Protein AF-A0AAT9WG60-F1 (afdb_monomer_lite)

Sequence (109 aa):
MRFDMFLNVTSSADAIRFYVEELGLFRVAIDYGMKSFLLCATESPYVCLNVGERPISISEYPRFGIQVDDCGKEFRRLRDIQFSKSAGIVPSREAYLRLATFPLGKISQ

pLDDT: mean 79.64, std 15.31, range [40.38, 97.06]

Foldseek 3Di:
DADEFEDEDQALVLVCCVCCVQLVQWDFPDDPPPSWTWTAGPVHNRYIYIYDYDDDDDDPDDRDDDDDPDQVVSVVSQVPTDRDPPDHDDDPPVRDNFDADPVSDDGDD

Secondary structure (DSSP, 8-state):
--EEEEEEES-HHHHHIIIIIIS-SEEEEEEEETTEEEEEESS-TTEEEEEEE---PPPSS-S-----S-HHHHHHHHHT---SSS-S-PPPTTSS-----TTT-----

Radius of gyration: 14.92 Å; chains: 1; bounding box: 33×34×36 Å

Structure (mmCIF, N/CA/C/O backbone):
data_AF-A0AAT9WG60-F1
#
_entry.id   AF-A0AAT9WG60-F1
#
loop_
_atom_site.group_PDB
_atom_site.id
_atom_site.type_symbol
_atom_site.label_atom_id
_atom_site.label_alt_id
_atom_site.label_comp_id
_atom_site.label_asym_id
_atom_site.label_entity_id
_atom_site.label_seq_id
_atom_site.pdbx_PDB_ins_code
_atom_site.Cartn_x
_atom_site.Cartn_y
_atom_site.Cartn_z
_atom_site.occupancy
_atom_site.B_iso_or_equiv
_atom_site.auth_seq_id
_atom_site.auth_comp_id
_atom_site.auth_asym_id
_atom_site.auth_atom_id
_atom_site.pdbx_PDB_model_num
ATOM 1 N N . MET A 1 1 ? -21.339 -6.207 -5.971 1.00 72.06 1 MET A N 1
ATOM 2 C CA . MET A 1 1 ? -20.755 -5.356 -7.032 1.00 72.06 1 MET A CA 1
ATOM 3 C C . MET A 1 1 ? -19.273 -5.207 -6.728 1.00 72.06 1 MET A C 1
ATOM 5 O O . MET A 1 1 ? -18.960 -4.952 -5.573 1.00 72.06 1 MET A O 1
ATOM 9 N N . ARG A 1 2 ? -18.383 -5.463 -7.695 1.00 85.06 2 ARG A N 1
ATOM 10 C CA . ARG A 1 2 ? -16.923 -5.348 -7.519 1.00 85.06 2 ARG A CA 1
ATOM 11 C C . ARG A 1 2 ? -16.473 -3.945 -7.927 1.00 85.06 2 ARG A C 1
ATOM 13 O O . ARG A 1 2 ? -16.968 -3.427 -8.924 1.00 85.06 2 ARG A O 1
ATOM 20 N N . PHE A 1 3 ? -15.562 -3.360 -7.161 1.00 86.50 3 PHE A N 1
ATOM 21 C CA . PHE A 1 3 ? -14.976 -2.049 -7.403 1.00 86.50 3 PHE A CA 1
ATOM 22 C C . PHE A 1 3 ? -13.514 -2.219 -7.801 1.00 86.50 3 PHE A C 1
ATOM 24 O O . PHE A 1 3 ? -12.688 -2.621 -6.984 1.00 86.50 3 PHE A O 1
ATOM 31 N N . ASP A 1 4 ? -13.211 -1.915 -9.059 1.00 89.81 4 ASP A N 1
ATOM 32 C CA . ASP A 1 4 ? -11.861 -1.960 -9.610 1.00 89.81 4 ASP A CA 1
ATOM 33 C C . ASP A 1 4 ? -11.288 -0.542 -9.699 1.00 89.81 4 ASP A C 1
ATOM 35 O O . ASP A 1 4 ? -11.802 0.313 -10.421 1.00 89.81 4 ASP A O 1
ATOM 39 N N . MET A 1 5 ? -10.208 -0.294 -8.965 1.00 89.69 5 MET A N 1
ATOM 40 C CA . MET A 1 5 ? -9.435 0.945 -9.018 1.00 89.69 5 MET A CA 1
ATOM 41 C C . MET A 1 5 ? -8.170 0.715 -9.834 1.00 89.69 5 MET A C 1
ATOM 43 O O . MET A 1 5 ? -7.557 -0.344 -9.734 1.00 89.69 5 MET A O 1
ATOM 47 N N . PHE A 1 6 ? -7.750 1.704 -10.617 1.00 89.06 6 PHE A N 1
ATOM 48 C CA . PHE A 1 6 ? -6.536 1.611 -11.427 1.00 89.06 6 PHE A CA 1
ATOM 49 C C . PHE A 1 6 ? -5.438 2.474 -10.820 1.00 89.06 6 PHE A C 1
ATOM 51 O O . PHE A 1 6 ? -5.604 3.685 -10.653 1.00 89.06 6 PHE A O 1
ATOM 58 N N . LEU A 1 7 ? -4.308 1.845 -10.513 1.00 88.25 7 LEU A N 1
ATOM 59 C CA . LEU A 1 7 ? -3.126 2.496 -9.981 1.00 88.25 7 LEU A CA 1
ATOM 60 C C . LEU A 1 7 ? -1.963 2.317 -10.951 1.00 88.25 7 LEU A C 1
ATOM 62 O O . LEU A 1 7 ? -1.331 1.264 -11.033 1.00 88.25 7 LEU A O 1
ATOM 66 N N . ASN A 1 8 ? -1.666 3.396 -11.662 1.00 88.31 8 ASN A N 1
ATOM 67 C CA . ASN A 1 8 ? -0.426 3.494 -12.409 1.00 88.31 8 ASN A CA 1
ATOM 68 C C . ASN A 1 8 ? 0.716 3.780 -11.432 1.00 88.31 8 ASN A C 1
ATOM 70 O O . ASN A 1 8 ? 0.570 4.631 -10.552 1.00 88.31 8 ASN A O 1
ATOM 74 N N . VAL A 1 9 ? 1.838 3.088 -11.597 1.00 87.31 9 VAL A N 1
ATOM 75 C CA . VAL A 1 9 ? 3.023 3.223 -10.739 1.00 87.31 9 VAL A CA 1
ATOM 76 C C . VAL A 1 9 ? 4.297 3.266 -11.572 1.00 87.31 9 VAL A C 1
ATOM 78 O O . VAL A 1 9 ? 4.306 2.870 -12.735 1.00 87.31 9 VAL A O 1
ATOM 81 N N . THR A 1 10 ? 5.386 3.746 -10.978 1.00 88.12 10 THR A N 1
ATOM 82 C CA . THR A 1 10 ? 6.728 3.673 -11.577 1.00 88.12 10 THR A CA 1
ATOM 83 C C . THR A 1 10 ? 7.386 2.308 -11.366 1.00 88.12 10 THR A C 1
ATOM 85 O O . THR A 1 10 ? 8.249 1.930 -12.149 1.00 88.12 10 THR A O 1
ATOM 88 N N . SER A 1 11 ? 6.977 1.576 -10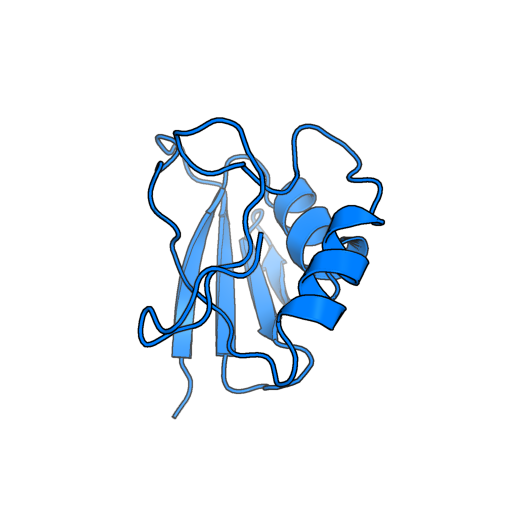.324 1.00 90.06 11 SER A N 1
ATOM 89 C CA . SER A 1 11 ? 7.484 0.252 -9.956 1.00 90.06 11 SER A CA 1
ATOM 90 C C . SER A 1 11 ? 6.352 -0.573 -9.348 1.00 90.06 11 SER A C 1
ATOM 92 O O . SER A 1 11 ? 5.826 -0.231 -8.284 1.00 90.06 11 SER A O 1
ATOM 94 N N . SER A 1 12 ? 5.942 -1.653 -10.018 1.00 92.75 12 SER A N 1
ATOM 95 C CA . SER A 1 12 ? 4.905 -2.550 -9.492 1.00 92.75 12 SER A CA 1
ATOM 96 C C . SER A 1 12 ? 5.401 -3.317 -8.270 1.00 92.75 12 SER A C 1
ATOM 98 O O . SER A 1 12 ? 4.621 -3.586 -7.363 1.00 92.75 12 SER A O 1
ATOM 100 N N . ALA A 1 13 ? 6.698 -3.628 -8.221 1.00 92.50 13 ALA A N 1
ATOM 101 C CA . ALA A 1 13 ? 7.320 -4.299 -7.085 1.00 92.50 13 ALA A CA 1
ATOM 102 C C . ALA A 1 13 ? 7.270 -3.433 -5.817 1.00 92.50 13 ALA A C 1
ATOM 104 O O . ALA A 1 13 ? 6.885 -3.926 -4.758 1.00 92.50 13 ALA A O 1
ATOM 105 N N . ASP A 1 14 ? 7.580 -2.138 -5.930 1.00 91.12 14 ASP A N 1
ATOM 106 C CA . ASP A 1 14 ? 7.491 -1.220 -4.788 1.00 91.12 14 ASP A CA 1
ATOM 107 C C . ASP A 1 14 ? 6.032 -1.007 -4.361 1.00 91.12 14 ASP A C 1
ATOM 109 O O . ASP A 1 14 ? 5.740 -0.930 -3.171 1.00 91.12 14 ASP A O 1
ATOM 113 N N . ALA A 1 15 ? 5.094 -0.984 -5.314 1.00 90.81 15 ALA A N 1
ATOM 114 C CA . ALA A 1 15 ? 3.669 -0.904 -5.008 1.00 90.81 15 ALA A CA 1
ATOM 115 C C . ALA A 1 15 ? 3.158 -2.146 -4.260 1.00 90.81 15 ALA A C 1
ATOM 117 O O . ALA A 1 15 ? 2.405 -2.007 -3.299 1.00 90.81 15 ALA A O 1
ATOM 118 N N . ILE A 1 16 ? 3.570 -3.350 -4.670 1.00 94.31 16 ILE A N 1
ATOM 119 C CA . ILE A 1 16 ? 3.226 -4.592 -3.963 1.00 94.31 16 ILE A CA 1
ATOM 120 C C . IL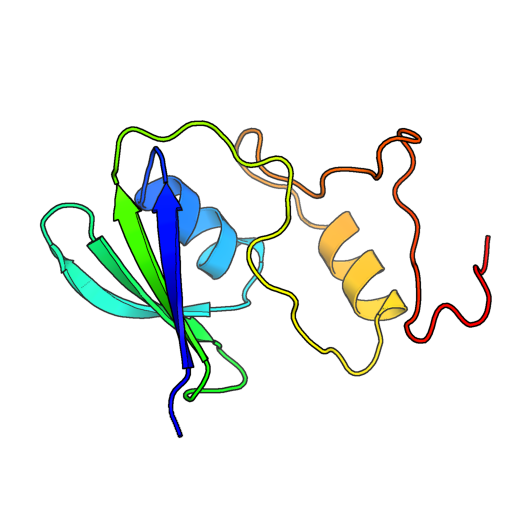E A 1 16 ? 3.789 -4.544 -2.551 1.00 94.31 16 ILE A C 1
ATOM 122 O O . ILE A 1 16 ? 3.034 -4.717 -1.599 1.00 94.31 16 ILE A O 1
ATOM 126 N N . ARG A 1 17 ? 5.078 -4.231 -2.403 1.00 93.00 17 ARG A N 1
ATOM 127 C CA . ARG A 1 17 ? 5.696 -4.100 -1.085 1.00 93.00 17 ARG A CA 1
ATOM 128 C C . ARG A 1 17 ? 4.923 -3.127 -0.198 1.00 93.00 17 ARG A C 1
ATOM 130 O O . ARG A 1 17 ? 4.555 -3.483 0.913 1.00 93.00 17 ARG A O 1
ATOM 137 N N . PHE A 1 18 ? 4.600 -1.943 -0.709 1.00 91.31 18 PHE A N 1
ATOM 138 C CA . PHE A 1 18 ? 3.882 -0.932 0.058 1.00 91.31 18 PHE A CA 1
ATOM 139 C C . PHE A 1 18 ? 2.461 -1.377 0.443 1.00 91.31 18 PHE A C 1
ATOM 141 O O . PHE A 1 18 ? 2.114 -1.391 1.620 1.00 91.31 18 PHE A O 1
ATOM 148 N N . TYR A 1 19 ? 1.620 -1.770 -0.519 1.00 91.75 19 TYR A N 1
ATOM 149 C CA . TYR A 1 19 ? 0.199 -2.051 -0.258 1.00 91.75 19 TYR A CA 1
ATOM 150 C C . TYR A 1 19 ? -0.075 -3.431 0.358 1.00 91.75 19 TYR A C 1
ATOM 152 O O . TYR A 1 19 ? -1.087 -3.588 1.049 1.00 91.75 19 TYR A O 1
ATOM 160 N N . VAL A 1 20 ? 0.790 -4.418 0.102 1.00 93.94 20 VAL A N 1
ATOM 161 C CA . VAL A 1 20 ? 0.627 -5.810 0.554 1.00 93.94 20 VAL A CA 1
ATOM 162 C C . VAL A 1 20 ? 1.487 -6.099 1.777 1.00 93.94 20 VAL A C 1
ATOM 164 O O . VAL A 1 20 ? 0.958 -6.544 2.789 1.00 93.94 20 VAL A O 1
ATOM 167 N N . GLU A 1 21 ? 2.794 -5.848 1.708 1.00 93.31 21 GLU A N 1
ATOM 168 C CA . GLU A 1 21 ? 3.729 -6.279 2.757 1.00 93.31 21 GLU A CA 1
ATOM 169 C C . GLU A 1 21 ? 3.779 -5.285 3.924 1.00 93.31 21 GLU A C 1
ATOM 171 O O . GLU A 1 21 ? 3.670 -5.680 5.081 1.00 93.31 21 GLU A O 1
ATOM 176 N N . GLU A 1 22 ? 3.913 -3.992 3.628 1.00 91.88 22 GLU A N 1
ATOM 177 C CA . GLU A 1 22 ? 4.080 -2.947 4.641 1.00 91.88 22 GLU A CA 1
ATOM 178 C C . GLU A 1 22 ? 2.727 -2.540 5.237 1.00 91.88 22 GLU A C 1
ATOM 180 O O . GLU A 1 22 ? 2.526 -2.604 6.450 1.00 91.88 22 GLU A O 1
ATOM 185 N N . LEU A 1 23 ? 1.761 -2.155 4.397 1.00 90.19 23 LEU A N 1
ATOM 186 C CA . LEU A 1 23 ? 0.451 -1.709 4.872 1.00 90.19 23 LEU A CA 1
ATOM 187 C C . LEU A 1 23 ? -0.478 -2.859 5.279 1.00 90.19 23 LEU A C 1
ATOM 189 O O . LEU A 1 23 ? -1.348 -2.637 6.128 1.00 90.19 23 LEU A O 1
ATOM 193 N N . GLY A 1 24 ? -0.328 -4.050 4.689 1.00 90.94 24 GLY A N 1
ATOM 194 C CA . GLY A 1 24 ? -1.202 -5.205 4.937 1.00 90.94 24 GLY A CA 1
ATOM 195 C C . GLY A 1 24 ? -2.643 -5.043 4.433 1.00 90.94 24 GLY A C 1
ATOM 196 O O . GLY A 1 24 ? -3.525 -5.806 4.824 1.00 90.94 24 GLY A O 1
ATOM 197 N N . LEU A 1 25 ? -2.914 -4.038 3.593 1.00 90.12 25 LEU A N 1
ATOM 198 C CA . LEU A 1 25 ? -4.275 -3.685 3.167 1.00 90.12 25 LEU A CA 1
ATOM 199 C C . LEU A 1 25 ? -4.804 -4.584 2.053 1.00 90.12 25 LEU A C 1
ATOM 201 O O . LEU A 1 25 ? -6.013 -4.791 1.943 1.00 90.12 25 LEU A O 1
ATOM 205 N N . PHE A 1 26 ? -3.904 -5.089 1.215 1.00 94.12 26 PHE A N 1
ATOM 206 C CA . PHE A 1 26 ? -4.244 -5.917 0.072 1.00 94.12 26 PHE A CA 1
ATOM 207 C C . PHE A 1 26 ? -3.435 -7.210 0.068 1.00 94.12 26 PHE A C 1
ATOM 209 O O . PHE A 1 26 ? -2.399 -7.323 0.711 1.00 94.12 26 PHE A O 1
ATOM 216 N N . ARG A 1 27 ? -3.881 -8.165 -0.743 1.00 96.25 27 ARG A N 1
ATOM 217 C CA . ARG A 1 27 ? -3.133 -9.358 -1.144 1.00 96.25 27 ARG A CA 1
ATOM 218 C C . ARG A 1 27 ? -3.083 -9.451 -2.661 1.00 96.25 27 ARG A C 1
ATOM 220 O O . ARG A 1 27 ? -4.015 -9.007 -3.335 1.00 96.25 27 ARG A O 1
ATOM 227 N N . VAL A 1 28 ? 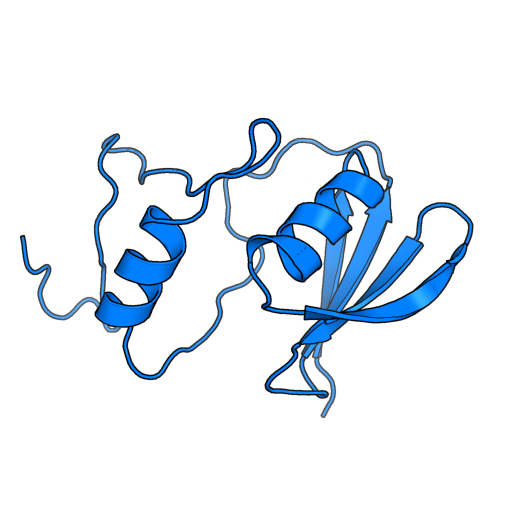-2.035 -10.070 -3.198 1.00 97.06 28 VAL A N 1
ATOM 228 C CA . VAL A 1 28 ? -1.968 -10.380 -4.631 1.00 97.06 28 VAL A CA 1
ATOM 229 C C . VAL A 1 28 ? -3.042 -11.416 -4.953 1.00 97.06 28 VAL A C 1
ATOM 231 O O . VAL A 1 28 ? -3.046 -12.510 -4.394 1.00 97.06 28 VAL A O 1
ATOM 234 N N . ALA A 1 29 ? -3.974 -11.051 -5.827 1.00 96.12 29 ALA A N 1
ATOM 235 C CA . ALA A 1 29 ? -5.022 -11.941 -6.303 1.00 96.12 29 ALA A CA 1
ATOM 236 C C . ALA A 1 29 ? -4.647 -12.567 -7.647 1.00 96.12 29 ALA A C 1
ATOM 238 O O . ALA A 1 29 ? -4.880 -13.755 -7.852 1.00 96.12 29 ALA A O 1
ATOM 239 N N . ILE A 1 30 ? -4.069 -11.771 -8.553 1.00 96.50 30 ILE A N 1
ATOM 240 C CA . ILE A 1 30 ? -3.611 -12.224 -9.869 1.00 96.50 30 ILE A CA 1
ATOM 241 C C . ILE A 1 30 ? -2.312 -11.494 -10.221 1.00 96.50 30 ILE A C 1
ATOM 243 O O . ILE A 1 30 ? -2.230 -10.273 -10.091 1.00 96.50 30 ILE A O 1
ATOM 247 N N . ASP A 1 31 ? -1.319 -12.240 -10.696 1.00 96.38 31 ASP A N 1
ATOM 248 C CA . ASP A 1 31 ? -0.165 -11.711 -11.425 1.00 96.38 31 ASP A CA 1
ATOM 249 C C . ASP A 1 31 ? -0.452 -11.872 -12.922 1.00 96.38 31 ASP A C 1
ATOM 251 O O . ASP A 1 31 ? -0.575 -12.992 -13.421 1.00 96.38 31 ASP A O 1
ATOM 255 N N . TYR A 1 32 ? -0.632 -10.756 -13.631 1.00 93.81 32 TYR A N 1
ATOM 256 C CA . TYR A 1 32 ? -0.900 -10.770 -15.071 1.00 93.81 32 TYR A CA 1
ATOM 257 C C . TYR A 1 32 ? 0.389 -10.856 -15.904 1.00 93.81 32 TYR A C 1
ATOM 259 O O . TYR A 1 32 ? 0.332 -10.857 -17.136 1.00 93.81 32 TYR A O 1
ATOM 267 N N . GLY A 1 33 ? 1.558 -10.898 -15.261 1.00 90.69 33 GLY A N 1
ATOM 268 C CA . GLY A 1 33 ? 2.842 -10.679 -15.905 1.00 90.69 33 GLY A CA 1
ATOM 269 C C . GLY A 1 33 ? 2.998 -9.230 -16.372 1.00 90.69 33 GLY A C 1
ATOM 270 O O . GLY A 1 33 ? 2.212 -8.345 -16.035 1.00 90.69 33 GLY A O 1
ATOM 271 N N . MET A 1 34 ? 4.059 -8.960 -17.141 1.00 90.31 34 MET A N 1
ATOM 272 C CA . MET A 1 34 ? 4.346 -7.629 -17.713 1.00 90.31 34 MET A CA 1
ATOM 273 C C . MET A 1 34 ? 4.275 -6.480 -16.690 1.00 90.31 34 MET A C 1
ATOM 275 O O . MET A 1 34 ? 3.916 -5.354 -17.032 1.00 90.31 34 MET A O 1
ATOM 279 N N . LYS A 1 35 ? 4.636 -6.768 -15.433 1.00 92.38 35 LYS A N 1
ATOM 280 C CA . LYS A 1 35 ? 4.609 -5.810 -14.320 1.00 92.38 35 LYS A CA 1
ATOM 281 C C . LYS A 1 35 ? 3.205 -5.267 -14.007 1.00 92.38 35 LYS A C 1
ATOM 283 O O . LYS A 1 35 ? 3.040 -4.102 -13.636 1.00 92.38 35 LYS A O 1
ATOM 288 N N . SER A 1 36 ? 2.184 -6.109 -14.173 1.00 93.50 36 SER A N 1
ATOM 289 C CA . SER A 1 36 ? 0.795 -5.790 -13.856 1.00 93.50 36 SER A CA 1
ATOM 290 C C . SER A 1 36 ? 0.173 -6.830 -12.932 1.00 93.50 36 SER A C 1
ATOM 292 O O . SER A 1 36 ? 0.342 -8.032 -13.116 1.00 93.50 36 SER A O 1
ATOM 294 N N . PHE A 1 37 ? -0.561 -6.349 -11.930 1.00 97.00 37 PHE A N 1
ATOM 295 C CA . PHE A 1 37 ? -1.096 -7.171 -10.850 1.00 97.00 37 PHE A CA 1
ATOM 296 C C . PHE A 1 37 ? -2.510 -6.730 -10.486 1.00 97.00 37 PHE A C 1
ATOM 298 O O . PHE A 1 37 ? -2.815 -5.537 -10.468 1.00 97.00 37 PHE A O 1
ATOM 305 N N . LEU A 1 38 ? -3.359 -7.692 -10.133 1.00 95.94 38 LEU A N 1
ATOM 306 C CA . LEU A 1 38 ? -4.595 -7.445 -9.404 1.00 95.94 38 LEU A CA 1
ATOM 307 C C . LEU A 1 38 ? -4.333 -7.671 -7.920 1.00 95.94 38 LEU A C 1
ATOM 309 O O . LEU A 1 38 ? -3.998 -8.785 -7.509 1.00 95.94 38 LEU A O 1
ATOM 313 N N . LEU A 1 39 ? -4.540 -6.638 -7.113 1.00 95.88 39 LEU A N 1
ATOM 314 C CA . LEU A 1 39 ? -4.556 -6.752 -5.662 1.00 95.88 39 LEU A CA 1
ATOM 315 C C . LEU A 1 39 ? -6.006 -6.717 -5.167 1.00 95.88 39 LEU A C 1
ATOM 317 O O . LEU A 1 39 ? -6.790 -5.895 -5.633 1.00 95.88 39 LEU A O 1
ATOM 321 N N . CYS A 1 40 ? -6.364 -7.568 -4.210 1.00 95.00 40 CYS A N 1
ATOM 322 C CA . CYS A 1 40 ? -7.674 -7.542 -3.548 1.00 95.00 40 CYS A CA 1
ATOM 323 C C . CYS A 1 40 ? -7.511 -7.133 -2.091 1.00 95.00 40 CYS A C 1
ATOM 325 O O . CYS A 1 40 ? -6.572 -7.591 -1.441 1.00 95.00 40 CYS A O 1
ATOM 327 N N . ALA A 1 41 ? -8.412 -6.299 -1.574 1.00 91.88 41 ALA A N 1
ATOM 328 C CA . ALA A 1 41 ? -8.346 -5.887 -0.179 1.00 91.88 41 ALA A CA 1
ATOM 329 C C . ALA A 1 41 ? -8.525 -7.100 0.747 1.00 91.88 41 ALA A C 1
ATOM 331 O O . ALA A 1 41 ? -9.365 -7.970 0.494 1.00 91.88 41 ALA A O 1
ATOM 332 N N . THR A 1 42 ? -7.729 -7.157 1.814 1.00 91.00 42 THR A N 1
ATOM 333 C CA . THR A 1 42 ? -7.685 -8.303 2.735 1.00 91.00 42 THR A CA 1
ATOM 334 C C . THR A 1 42 ? -9.028 -8.507 3.435 1.00 91.00 42 THR A C 1
ATOM 336 O O . THR A 1 42 ? -9.541 -9.624 3.475 1.00 91.00 42 THR A O 1
ATOM 339 N N . GLU A 1 43 ? -9.641 -7.409 3.881 1.00 87.75 43 GLU A N 1
ATOM 340 C CA . GLU A 1 43 ? -10.908 -7.409 4.623 1.00 87.75 43 GLU A CA 1
ATOM 341 C C . GLU A 1 43 ? -12.151 -7.340 3.715 1.00 87.75 43 GLU A C 1
ATOM 343 O O . GLU A 1 43 ? -13.279 -7.482 4.181 1.00 87.75 43 GLU A O 1
ATOM 348 N N . SER A 1 44 ? -11.982 -7.108 2.406 1.00 85.38 44 SER A N 1
ATOM 349 C CA . SER A 1 44 ? -13.107 -7.008 1.468 1.00 85.38 44 SER A CA 1
ATOM 350 C C . SER A 1 44 ? -12.723 -7.455 0.054 1.00 85.38 44 SER A C 1
ATOM 352 O O . SER A 1 44 ? -12.114 -6.691 -0.699 1.00 85.38 44 SER A O 1
ATOM 354 N N . PRO A 1 45 ? -13.148 -8.653 -0.390 1.00 83.00 45 PRO A N 1
ATOM 355 C CA . PRO A 1 45 ? -12.808 -9.162 -1.721 1.00 83.00 45 PRO A CA 1
ATOM 356 C C . PRO A 1 45 ? -13.476 -8.377 -2.862 1.00 83.00 45 PRO A C 1
ATOM 358 O O . PRO A 1 45 ? -13.194 -8.625 -4.032 1.00 83.00 45 PRO A O 1
ATOM 361 N N . TYR A 1 46 ? -14.374 -7.441 -2.544 1.00 87.31 46 TYR A N 1
ATOM 362 C CA . TYR A 1 46 ? -15.064 -6.607 -3.523 1.00 87.31 46 TYR A CA 1
ATOM 363 C C . TYR A 1 46 ? -14.274 -5.359 -3.918 1.00 87.31 46 TYR A C 1
ATOM 365 O O . TYR A 1 46 ? -14.665 -4.697 -4.876 1.00 87.31 46 TYR A O 1
ATOM 373 N N . VAL A 1 47 ? -13.189 -5.036 -3.208 1.00 89.94 47 VAL A N 1
ATOM 374 C CA . VAL A 1 47 ? -12.337 -3.876 -3.485 1.00 89.94 47 VAL A CA 1
ATOM 375 C C . VAL A 1 47 ? -11.031 -4.363 -4.094 1.00 89.94 47 VAL A C 1
ATOM 377 O O . VAL A 1 47 ? -10.258 -5.073 -3.451 1.00 89.94 47 VAL A O 1
ATOM 380 N N . CYS A 1 48 ? -10.801 -3.993 -5.349 1.00 93.12 48 CYS A N 1
ATOM 381 C CA . CYS A 1 48 ? -9.660 -4.433 -6.135 1.00 93.12 48 CYS A CA 1
ATOM 382 C C . CYS A 1 48 ? -8.832 -3.239 -6.619 1.00 93.12 48 CYS A C 1
ATOM 384 O O . CYS A 1 48 ? -9.372 -2.202 -7.009 1.00 93.12 48 CYS A O 1
ATOM 386 N N . LEU A 1 49 ? -7.513 -3.403 -6.624 1.00 93.56 49 L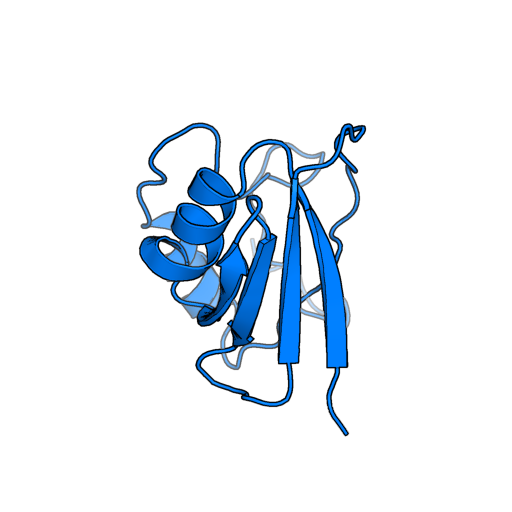EU A N 1
ATOM 387 C CA . LEU A 1 49 ? -6.541 -2.435 -7.111 1.00 93.56 49 LEU A CA 1
ATOM 388 C C . LEU A 1 49 ? -5.742 -3.067 -8.255 1.00 93.56 49 LEU A C 1
ATOM 390 O O . LEU A 1 49 ? -4.945 -3.979 -8.051 1.00 93.56 49 LEU A O 1
ATOM 394 N N . ASN A 1 50 ? -5.971 -2.579 -9.468 1.00 94.19 50 ASN A N 1
ATOM 395 C CA . ASN A 1 50 ? -5.237 -2.955 -10.666 1.00 94.19 50 ASN A CA 1
ATOM 396 C C . ASN A 1 50 ? -3.969 -2.106 -10.740 1.00 94.19 50 ASN A C 1
ATOM 398 O O . ASN A 1 50 ? -4.032 -0.909 -11.027 1.00 94.19 50 ASN A O 1
ATOM 402 N N . VAL A 1 51 ? -2.828 -2.728 -10.466 1.00 93.56 51 VAL A N 1
ATOM 403 C CA . VAL A 1 51 ? -1.508 -2.100 -10.500 1.00 93.56 51 VAL A CA 1
ATOM 404 C C . VAL A 1 51 ? -0.878 -2.336 -11.868 1.00 93.56 51 VAL A C 1
ATOM 406 O O . VAL A 1 51 ? -0.884 -3.456 -12.383 1.00 93.56 51 VAL A O 1
ATOM 409 N N . GLY A 1 52 ? -0.314 -1.287 -12.461 1.00 92.38 52 GLY A N 1
ATOM 410 C CA . GLY A 1 52 ? 0.451 -1.405 -13.699 1.00 92.38 52 GLY A CA 1
ATOM 411 C C . GLY A 1 52 ? 1.524 -0.334 -13.820 1.00 92.38 52 GLY A C 1
ATOM 412 O O . GLY A 1 52 ? 1.296 0.830 -13.482 1.00 92.38 52 GLY A O 1
ATOM 413 N N . GLU A 1 53 ? 2.695 -0.719 -14.323 1.00 92.25 53 GLU A N 1
ATOM 414 C CA . GLU A 1 53 ? 3.757 0.244 -14.605 1.00 92.25 53 GLU A CA 1
ATOM 415 C C . GLU A 1 53 ? 3.435 1.083 -15.843 1.00 92.25 53 GLU A C 1
ATOM 417 O O . GLU A 1 53 ? 3.259 0.555 -16.943 1.00 92.25 53 GLU A O 1
ATOM 422 N N . ARG A 1 54 ? 3.359 2.407 -15.672 1.00 85.38 54 ARG A N 1
ATOM 423 C CA . ARG A 1 54 ? 3.186 3.365 -16.774 1.00 85.38 54 ARG A CA 1
ATOM 424 C C . ARG A 1 54 ? 3.982 4.641 -16.497 1.00 85.38 54 ARG A C 1
ATOM 426 O O . ARG A 1 54 ? 4.106 5.020 -15.335 1.00 85.38 54 ARG A O 1
ATOM 433 N N . PRO A 1 55 ? 4.465 5.355 -17.530 1.00 75.81 55 PRO A N 1
ATOM 434 C CA . PRO A 1 55 ? 5.000 6.700 -17.349 1.00 75.81 55 PRO A CA 1
ATOM 435 C C . PRO A 1 55 ? 3.884 7.604 -16.815 1.00 75.81 55 PRO A C 1
ATOM 437 O O . PRO A 1 55 ? 2.880 7.817 -17.495 1.00 75.81 55 PRO A O 1
ATOM 440 N N . ILE A 1 56 ? 4.026 8.101 -15.588 1.00 71.62 56 ILE A N 1
ATOM 441 C CA . ILE A 1 56 ? 3.034 8.969 -14.949 1.00 71.62 56 ILE A CA 1
ATOM 442 C C . ILE A 1 56 ? 3.686 10.150 -14.246 1.00 71.62 56 ILE A C 1
ATOM 444 O O . ILE A 1 56 ? 4.771 10.035 -13.679 1.00 71.62 56 ILE A O 1
ATOM 448 N N . SER A 1 57 ? 2.969 11.273 -14.232 1.00 62.91 57 SER A N 1
ATOM 449 C CA . SER A 1 57 ? 3.182 12.321 -13.243 1.00 62.91 57 SER A CA 1
ATOM 450 C C . SER A 1 57 ? 2.597 11.869 -11.903 1.00 62.91 57 SER A C 1
ATOM 452 O O . SER A 1 57 ? 1.495 11.315 -11.832 1.00 62.91 57 SER A O 1
ATOM 454 N N . ILE A 1 58 ? 3.354 12.080 -10.829 1.00 65.31 58 ILE A N 1
ATOM 455 C CA . ILE A 1 58 ? 2.900 11.794 -9.469 1.00 65.31 58 ILE A CA 1
ATOM 456 C C . ILE A 1 58 ? 1.702 12.710 -9.181 1.00 65.31 58 ILE A C 1
ATOM 458 O O . ILE A 1 58 ? 1.811 13.931 -9.255 1.00 65.31 58 ILE A O 1
ATOM 462 N N . SER A 1 59 ? 0.540 12.115 -8.905 1.00 63.31 59 SER A N 1
ATOM 463 C CA . SER A 1 59 ? -0.660 12.852 -8.498 1.00 63.31 59 SER A CA 1
ATOM 464 C C . SER A 1 59 ? -0.532 13.246 -7.032 1.00 63.31 59 SER A C 1
ATOM 466 O O . SER A 1 59 ? -0.378 12.367 -6.189 1.00 63.31 59 SER A O 1
ATOM 468 N N . GLU A 1 60 ? -0.669 14.537 -6.719 1.00 63.34 60 GLU A N 1
ATOM 469 C CA . GLU A 1 60 ? -0.763 15.015 -5.328 1.00 63.34 60 GLU A CA 1
ATOM 470 C C . GLU A 1 60 ? -2.084 14.611 -4.650 1.00 63.34 60 GLU A C 1
ATOM 472 O O . GLU A 1 60 ? -2.204 14.681 -3.429 1.00 63.34 60 GLU A O 1
ATOM 477 N N . TYR A 1 61 ? -3.089 14.193 -5.428 1.00 63.22 61 TYR A N 1
ATOM 478 C CA . TYR A 1 61 ? -4.393 13.803 -4.900 1.00 63.22 61 TYR A CA 1
ATOM 479 C C . TYR A 1 61 ? -4.468 12.301 -4.600 1.00 63.22 61 TYR A C 1
ATOM 481 O O . TYR A 1 61 ? -4.061 11.495 -5.453 1.00 63.22 61 TYR A O 1
ATOM 489 N N . PRO A 1 62 ? -5.039 11.909 -3.442 1.00 68.81 62 PRO A N 1
ATOM 490 C CA . PRO A 1 62 ? -5.266 10.509 -3.111 1.00 68.81 62 PRO A CA 1
ATOM 491 C C . PRO A 1 62 ? -6.222 9.875 -4.125 1.00 68.81 62 PRO A C 1
ATOM 493 O O . PRO A 1 62 ? -7.244 10.455 -4.492 1.00 68.81 62 PRO A O 1
ATOM 496 N N . ARG A 1 63 ? -5.882 8.670 -4.592 1.00 70.69 63 ARG A N 1
ATOM 497 C CA . ARG A 1 63 ? -6.681 7.935 -5.588 1.00 70.69 63 ARG A CA 1
ATOM 498 C C . ARG A 1 63 ? -7.879 7.211 -4.982 1.00 70.69 63 ARG A C 1
ATOM 500 O O . ARG A 1 63 ? -8.839 6.944 -5.695 1.00 70.69 63 ARG A O 1
ATOM 507 N N . PHE A 1 64 ? -7.811 6.890 -3.696 1.00 75.50 64 PHE A N 1
ATOM 508 C CA . PHE A 1 64 ? -8.870 6.228 -2.950 1.00 75.50 64 PHE A CA 1
ATOM 509 C C . PHE A 1 64 ? -8.702 6.485 -1.450 1.00 75.50 64 PHE A C 1
ATOM 511 O O . PHE A 1 64 ? -7.647 6.935 -1.001 1.00 75.50 64 PHE A O 1
ATOM 518 N N . GLY A 1 65 ? -9.753 6.187 -0.691 1.00 75.69 65 GLY A N 1
ATOM 519 C CA . GLY A 1 65 ? -9.734 6.127 0.766 1.00 75.69 65 GLY A CA 1
ATOM 520 C C . GLY A 1 65 ? -10.265 4.779 1.237 1.00 75.69 65 GLY A C 1
ATOM 521 O O . GLY A 1 65 ? -11.018 4.119 0.520 1.00 75.69 65 GLY A O 1
ATOM 522 N N . ILE A 1 66 ? -9.863 4.378 2.438 1.00 74.62 66 ILE A N 1
ATOM 523 C CA . ILE A 1 66 ? -10.390 3.197 3.123 1.00 74.62 66 ILE A CA 1
ATOM 524 C C . ILE A 1 66 ? -11.160 3.637 4.365 1.00 74.62 66 ILE A C 1
ATOM 526 O O . ILE A 1 66 ? -10.768 4.585 5.045 1.00 74.62 66 ILE A O 1
ATOM 530 N N . GLN A 1 67 ? -12.262 2.950 4.648 1.00 77.94 67 GLN A N 1
ATOM 531 C CA . GLN A 1 67 ? -12.979 3.105 5.906 1.00 77.94 67 GLN A 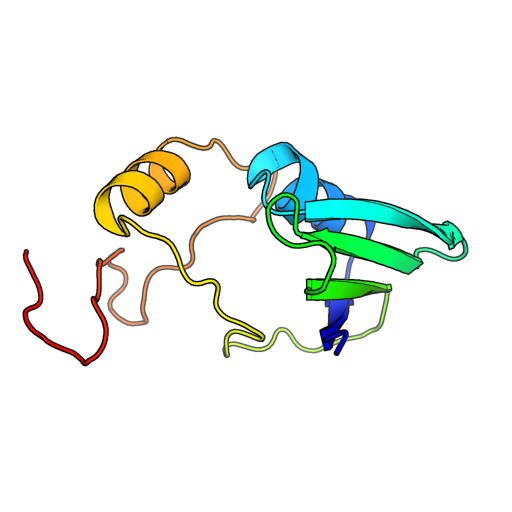CA 1
ATOM 532 C C . GLN A 1 67 ? -12.405 2.117 6.922 1.00 77.94 67 GLN A C 1
ATOM 534 O O . GLN A 1 67 ? -12.191 0.951 6.598 1.00 77.94 67 GLN A O 1
ATOM 539 N N . VAL A 1 68 ? -12.169 2.596 8.140 1.00 78.50 68 VAL A N 1
ATOM 540 C CA . VAL A 1 68 ? -11.704 1.797 9.277 1.00 78.50 68 VAL A CA 1
ATOM 541 C C . VAL A 1 68 ? -12.561 2.116 10.497 1.00 78.50 68 VAL A C 1
ATOM 543 O O . VAL A 1 68 ? -13.078 3.228 10.608 1.00 78.50 68 VAL A O 1
ATOM 546 N N . ASP A 1 69 ? -12.699 1.159 11.412 1.00 83.62 69 ASP A N 1
ATOM 547 C CA . ASP A 1 69 ? -13.538 1.326 12.607 1.00 83.62 69 ASP A CA 1
ATOM 548 C C . ASP A 1 69 ? -12.943 2.323 13.616 1.00 83.62 69 ASP A C 1
ATOM 550 O O . ASP A 1 69 ? -13.672 3.047 14.290 1.00 83.62 69 ASP A O 1
ATOM 554 N N . ASP A 1 70 ? -11.610 2.379 13.711 1.00 84.62 70 ASP A N 1
ATOM 555 C CA . ASP A 1 70 ? -10.881 3.270 14.618 1.00 84.62 70 ASP A CA 1
ATOM 556 C C . ASP A 1 70 ? -9.687 3.910 13.899 1.00 84.62 70 ASP A C 1
ATOM 558 O O . ASP A 1 70 ? -8.598 3.334 13.789 1.00 84.62 70 ASP A O 1
ATOM 562 N N . CYS A 1 71 ? -9.886 5.147 13.439 1.00 82.31 71 CYS A N 1
ATOM 563 C CA . CYS A 1 71 ? -8.848 5.923 12.769 1.00 82.31 71 CYS A CA 1
ATOM 564 C C . CYS A 1 71 ? -7.629 6.185 13.671 1.00 82.31 71 CYS A C 1
ATOM 566 O O . CYS A 1 71 ? -6.513 6.283 13.171 1.00 82.31 71 CYS A O 1
ATOM 568 N N . GLY A 1 72 ? -7.808 6.302 14.992 1.00 84.19 72 GLY A N 1
ATOM 569 C CA . GLY A 1 72 ? -6.712 6.564 15.926 1.00 84.19 72 GLY A CA 1
ATOM 570 C C . GLY A 1 72 ? -5.816 5.344 16.121 1.00 84.19 72 GLY A C 1
ATOM 571 O O . GLY A 1 72 ? -4.589 5.469 16.152 1.00 84.19 72 GLY A O 1
ATOM 572 N N . LYS A 1 73 ? -6.417 4.153 16.218 1.00 87.25 73 LYS A N 1
ATOM 573 C CA . LYS A 1 73 ? -5.685 2.879 16.209 1.00 87.25 73 LYS A CA 1
ATOM 574 C C . LYS A 1 73 ? -4.928 2.694 14.900 1.00 87.25 73 LYS A C 1
ATOM 576 O O . LYS A 1 73 ? -3.742 2.371 14.943 1.00 87.25 73 LYS A O 1
ATOM 581 N N . GLU A 1 74 ? -5.584 2.939 13.770 1.00 85.94 74 GLU A N 1
ATOM 582 C CA . GLU A 1 74 ? -4.960 2.791 12.458 1.00 85.94 74 GLU A CA 1
ATOM 583 C C . GLU A 1 74 ? -3.817 3.791 12.259 1.00 85.94 74 GLU A C 1
ATOM 585 O O . GLU A 1 74 ? -2.737 3.417 11.818 1.00 85.94 74 GLU A O 1
ATOM 590 N N . PHE A 1 75 ? -3.988 5.041 12.689 1.00 83.88 75 PHE A N 1
ATOM 591 C CA . PHE A 1 75 ? -2.921 6.036 12.638 1.00 83.88 75 PHE A CA 1
ATOM 592 C C . PHE A 1 75 ? -1.689 5.623 13.451 1.00 83.88 75 PHE A C 1
ATOM 594 O O . PHE A 1 75 ? -0.570 5.729 12.954 1.00 83.88 75 PHE A O 1
ATOM 601 N N . ARG A 1 76 ? -1.874 5.117 14.682 1.00 87.25 76 ARG A N 1
ATOM 602 C CA . ARG A 1 76 ? -0.759 4.591 15.491 1.00 87.25 76 ARG A CA 1
ATOM 603 C C . ARG A 1 76 ? -0.068 3.429 14.785 1.00 87.25 76 ARG A C 1
ATOM 605 O O . ARG A 1 76 ? 1.149 3.451 14.664 1.00 87.25 76 ARG A O 1
ATOM 612 N N . ARG A 1 77 ? -0.847 2.477 14.257 1.00 88.88 77 ARG A N 1
ATOM 613 C CA . ARG A 1 77 ? -0.321 1.349 13.478 1.00 88.88 77 ARG A CA 1
ATOM 614 C C . ARG A 1 77 ? 0.543 1.841 12.320 1.00 88.88 77 ARG A C 1
ATOM 616 O O . ARG A 1 77 ? 1.682 1.416 12.207 1.00 88.88 77 ARG A O 1
ATOM 623 N N . LEU A 1 78 ? 0.019 2.750 11.497 1.00 86.38 78 LEU A N 1
ATOM 624 C CA . LEU A 1 78 ? 0.716 3.271 10.322 1.00 86.38 78 LEU A CA 1
ATOM 625 C C . LEU A 1 78 ? 1.981 4.056 10.689 1.00 86.38 78 LEU A C 1
ATOM 627 O O . LEU A 1 78 ? 2.985 3.954 9.990 1.00 86.38 78 LEU A O 1
ATOM 631 N N . ARG A 1 79 ? 1.942 4.833 11.778 1.00 83.38 79 ARG A N 1
ATOM 632 C CA . ARG A 1 79 ? 3.091 5.603 12.273 1.00 83.38 79 ARG A CA 1
ATOM 633 C C . ARG A 1 79 ? 4.249 4.707 12.713 1.00 83.38 79 ARG A C 1
ATOM 635 O O . ARG A 1 79 ? 5.400 5.107 12.579 1.00 83.38 79 ARG A O 1
ATOM 642 N N . ASP A 1 80 ? 3.945 3.526 13.238 1.00 87.31 80 ASP A N 1
ATOM 643 C CA . ASP A 1 80 ? 4.946 2.613 13.785 1.00 87.31 80 ASP A CA 1
ATOM 644 C C . ASP A 1 80 ? 5.550 1.681 12.700 1.00 87.31 80 ASP A C 1
ATOM 646 O O . ASP A 1 80 ? 6.485 0.930 12.980 1.00 87.31 80 ASP A O 1
ATOM 650 N N . ILE A 1 81 ? 5.065 1.744 11.447 1.00 87.06 81 ILE A N 1
ATOM 651 C CA . ILE A 1 81 ? 5.627 1.008 10.302 1.00 87.06 81 ILE A CA 1
ATOM 652 C C . ILE A 1 81 ? 6.928 1.669 9.829 1.00 87.06 81 ILE A C 1
ATOM 654 O O . ILE A 1 81 ? 6.973 2.861 9.520 1.00 87.06 81 ILE A O 1
ATOM 658 N N . GLN A 1 82 ? 7.983 0.866 9.683 1.00 85.19 82 GLN A N 1
ATOM 659 C CA . GLN A 1 82 ? 9.211 1.272 9.000 1.00 85.19 82 GLN A CA 1
ATOM 660 C C . GLN A 1 82 ? 9.112 0.960 7.502 1.00 85.19 82 GLN A C 1
ATOM 662 O O . GLN A 1 82 ? 9.349 -0.167 7.074 1.00 85.19 82 GLN A O 1
ATOM 667 N N . PHE A 1 83 ? 8.757 1.966 6.705 1.00 86.06 83 PHE A N 1
ATOM 668 C CA . PHE A 1 83 ? 8.668 1.843 5.249 1.00 86.06 83 PHE A CA 1
ATOM 669 C C . PHE A 1 83 ? 10.056 1.705 4.609 1.00 86.06 83 PHE A C 1
ATOM 671 O O . PHE A 1 83 ? 11.007 2.389 4.991 1.00 86.06 83 PHE A O 1
ATOM 678 N N . SER A 1 84 ? 10.182 0.829 3.614 1.00 78.81 84 SER A N 1
ATOM 679 C CA . SER A 1 84 ? 11.490 0.391 3.118 1.00 78.81 84 SER A CA 1
ATOM 680 C C . SER A 1 84 ? 12.210 1.378 2.185 1.00 78.81 84 SER A C 1
ATOM 682 O O . SER A 1 84 ? 13.441 1.349 2.151 1.00 78.81 84 SER A O 1
ATOM 684 N N . LYS A 1 85 ? 11.507 2.243 1.426 1.00 65.62 85 LYS A N 1
ATOM 685 C CA . LYS A 1 85 ? 12.110 3.240 0.503 1.00 65.62 85 LYS A CA 1
ATOM 686 C C . LYS A 1 85 ? 11.151 4.363 0.100 1.00 65.62 85 LYS A C 1
ATOM 688 O O . LYS A 1 85 ? 10.244 4.093 -0.680 1.00 65.62 85 LYS A O 1
ATOM 693 N N . SER A 1 86 ? 11.383 5.608 0.537 1.00 61.72 86 SER A N 1
ATOM 694 C CA . SER A 1 86 ? 10.667 6.846 0.114 1.00 61.72 86 SER A CA 1
ATOM 695 C C . SER A 1 86 ? 9.134 6.841 0.256 1.00 61.72 86 SER A C 1
ATOM 697 O O . SER A 1 86 ? 8.486 7.863 0.048 1.00 61.72 86 SER A O 1
ATOM 699 N N . ALA A 1 87 ? 8.565 5.685 0.570 1.00 65.56 87 ALA A N 1
ATOM 700 C CA . ALA A 1 87 ? 7.186 5.422 0.856 1.00 65.56 87 ALA A CA 1
ATOM 701 C C . ALA A 1 87 ? 6.927 5.793 2.308 1.00 65.56 87 ALA A C 1
ATOM 703 O O . ALA A 1 87 ? 7.812 5.734 3.163 1.00 65.56 87 ALA A O 1
ATOM 704 N N . GLY A 1 88 ? 5.707 6.212 2.574 1.00 69.00 88 GLY A N 1
ATOM 705 C CA . GLY A 1 88 ? 5.325 6.626 3.901 1.00 69.00 88 GLY A CA 1
ATOM 706 C C . GLY A 1 88 ? 4.052 7.430 3.868 1.00 69.00 88 GLY A C 1
ATOM 707 O O . GLY A 1 88 ? 3.448 7.675 2.821 1.00 69.00 88 GLY A O 1
ATOM 708 N N . ILE A 1 89 ? 3.645 7.839 5.056 1.00 72.12 89 ILE A N 1
ATOM 709 C CA . ILE A 1 89 ? 2.487 8.694 5.219 1.00 72.12 89 ILE A CA 1
ATOM 710 C C . ILE A 1 89 ? 2.915 10.108 4.840 1.00 72.12 89 ILE A C 1
ATOM 712 O O . ILE A 1 89 ? 3.763 10.708 5.501 1.00 72.12 89 ILE A O 1
ATOM 716 N N . VAL A 1 90 ? 2.341 10.638 3.764 1.00 64.44 90 VAL A N 1
ATOM 717 C CA . VAL A 1 90 ? 2.579 12.026 3.369 1.00 64.44 90 VAL A CA 1
ATOM 718 C C . VAL A 1 90 ? 1.816 12.924 4.351 1.00 64.44 90 VAL A C 1
ATOM 720 O O . VAL A 1 90 ? 0.596 12.770 4.473 1.00 64.44 90 VAL A O 1
ATOM 723 N N . PRO A 1 91 ? 2.489 13.833 5.083 1.00 58.75 91 PRO A N 1
ATOM 724 C CA . PRO A 1 91 ? 1.794 14.794 5.928 1.00 58.75 91 PRO A CA 1
ATOM 725 C C . PRO A 1 91 ? 0.900 15.690 5.072 1.00 58.75 91 PRO A C 1
ATOM 727 O O . PRO A 1 91 ? 1.138 15.878 3.876 1.00 58.75 91 PRO A O 1
ATOM 730 N N . SER A 1 92 ? -0.133 16.274 5.682 1.00 60.84 92 SER A N 1
ATOM 731 C CA . SER A 1 92 ? -0.899 17.308 4.984 1.00 60.84 92 SER A CA 1
ATOM 732 C C . SER A 1 92 ? 0.038 18.462 4.587 1.00 60.84 92 SER A C 1
ATOM 734 O O . SER A 1 92 ? 1.156 18.573 5.096 1.00 60.84 92 SER A O 1
ATOM 736 N N . ARG A 1 93 ? -0.417 19.361 3.704 1.00 54.84 93 ARG A N 1
ATOM 737 C CA . ARG A 1 93 ? 0.361 20.540 3.262 1.00 54.84 93 ARG A CA 1
ATOM 738 C C . ARG A 1 93 ? 0.926 21.393 4.412 1.00 54.84 93 ARG A C 1
ATOM 740 O O . ARG A 1 93 ? 1.854 22.157 4.190 1.00 54.84 93 ARG A O 1
ATOM 747 N N . GLU A 1 94 ? 0.402 21.240 5.625 1.00 55.31 94 GLU A N 1
ATOM 748 C CA . GLU A 1 94 ? 0.880 21.896 6.845 1.00 55.31 94 GLU A CA 1
ATOM 749 C C . GLU A 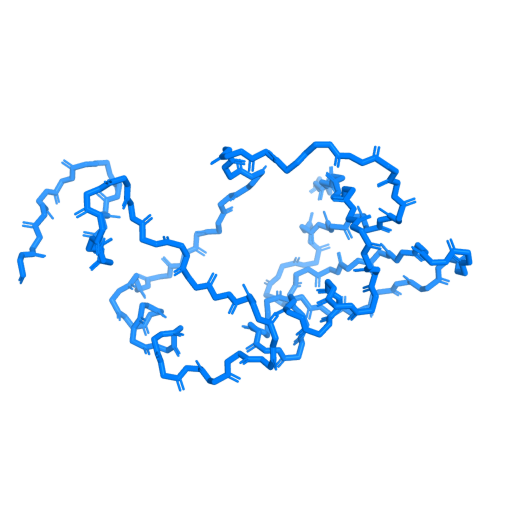1 94 ? 2.114 21.215 7.476 1.00 55.31 94 GLU A C 1
ATOM 751 O O . GLU A 1 94 ? 2.536 21.618 8.552 1.00 55.31 94 GLU A O 1
ATOM 756 N N . ALA A 1 95 ? 2.697 20.191 6.838 1.00 52.81 95 ALA A N 1
ATOM 757 C CA . ALA A 1 95 ? 3.862 19.420 7.296 1.00 52.81 95 ALA A CA 1
ATOM 758 C C . ALA A 1 95 ? 3.675 18.649 8.621 1.00 52.81 95 ALA A C 1
ATOM 760 O O . ALA A 1 95 ? 4.624 18.049 9.128 1.00 52.81 95 ALA A O 1
ATOM 761 N N . TYR A 1 96 ? 2.447 18.580 9.143 1.00 55.75 96 TYR A N 1
ATOM 762 C CA . TYR A 1 96 ? 2.089 17.759 10.298 1.00 55.75 96 TYR A CA 1
ATOM 763 C C . TYR A 1 96 ? 1.189 16.592 9.881 1.00 55.75 96 TYR A C 1
ATOM 765 O O . TYR A 1 96 ? 0.224 16.754 9.130 1.00 55.75 96 TYR A O 1
ATOM 773 N N . LEU A 1 97 ? 1.477 15.403 10.412 1.00 59.03 97 LEU A N 1
ATOM 774 C CA . LEU A 1 97 ? 0.559 14.270 10.361 1.00 59.03 97 LEU A CA 1
ATOM 775 C C . LEU A 1 97 ? -0.587 14.535 11.346 1.00 59.03 97 LEU A C 1
ATOM 777 O O . LEU A 1 97 ? -0.369 14.536 12.556 1.00 59.03 97 LEU A O 1
ATOM 781 N N . ARG A 1 98 ? -1.797 14.788 10.836 1.00 59.25 98 ARG A N 1
ATOM 782 C CA . ARG A 1 98 ? -2.996 15.025 11.653 1.00 59.25 98 ARG A CA 1
ATOM 783 C C . ARG A 1 98 ? -4.073 13.994 11.353 1.00 59.25 98 ARG A C 1
ATOM 785 O O . ARG A 1 98 ? -4.340 13.689 10.193 1.00 59.25 98 ARG A O 1
ATOM 792 N N . LEU A 1 99 ? -4.720 13.511 12.409 1.00 60.69 99 LEU A N 1
ATOM 793 C CA . LEU A 1 99 ? -5.928 12.708 12.300 1.00 60.69 99 LEU A CA 1
ATOM 794 C C . LEU A 1 99 ? -7.120 13.638 12.051 1.00 60.69 99 LEU A C 1
ATOM 796 O O . LEU A 1 99 ? -7.389 14.530 12.853 1.00 60.69 99 LEU A O 1
ATOM 800 N N . ALA A 1 100 ? -7.838 13.427 10.952 1.00 59.72 100 ALA A N 1
ATOM 801 C CA . ALA A 1 100 ? -9.101 14.103 10.683 1.00 59.72 100 ALA A CA 1
ATOM 802 C C . ALA A 1 100 ? -10.206 13.052 10.557 1.00 59.72 100 ALA A C 1
ATOM 804 O O . ALA A 1 100 ? -10.110 12.137 9.741 1.00 59.72 100 ALA A O 1
ATOM 805 N N . THR A 1 101 ? -11.250 13.169 11.374 1.00 55.97 101 THR A N 1
ATOM 806 C CA . THR A 1 101 ? -12.427 12.298 11.320 1.00 55.97 101 THR A CA 1
ATOM 807 C C . THR A 1 101 ? -13.509 12.951 10.461 1.00 55.97 101 THR A C 1
ATOM 809 O O . THR A 1 101 ? -13.837 14.130 10.621 1.00 55.97 101 THR A O 1
ATOM 812 N N . PHE A 1 102 ? -14.057 12.193 9.511 1.00 50.78 102 PHE A N 1
ATOM 813 C CA . PHE A 1 102 ? -15.193 12.635 8.702 1.00 50.78 102 PHE A CA 1
ATOM 814 C C . PHE A 1 102 ? -16.525 12.303 9.412 1.00 50.78 102 PHE A C 1
ATOM 816 O O . PHE A 1 102 ? -16.599 11.229 10.010 1.00 50.78 102 PHE A O 1
ATOM 823 N N . PRO A 1 103 ? -17.580 13.149 9.351 1.00 48.69 103 PRO A N 1
ATOM 824 C CA . PRO A 1 103 ? -17.672 14.443 8.664 1.00 48.69 103 PRO A CA 1
ATOM 825 C C . PRO A 1 103 ? -17.032 15.566 9.487 1.00 48.69 103 PRO A C 1
ATOM 827 O O . PRO A 1 103 ? -17.630 16.000 10.460 1.00 48.69 103 PRO A O 1
ATOM 830 N N . LEU A 1 104 ? -15.820 15.998 9.092 1.00 51.22 104 LEU A N 1
ATOM 831 C CA . LEU A 1 104 ? -14.980 17.082 9.653 1.00 51.22 104 LEU A CA 1
ATOM 832 C C . LEU A 1 104 ? -15.346 17.526 11.087 1.00 51.22 104 LEU A C 1
ATOM 834 O O . LEU A 1 104 ? -15.553 18.706 11.369 1.00 51.22 104 LEU A O 1
ATOM 838 N N . GLY A 1 105 ? -15.449 16.562 12.000 1.00 43.78 105 GLY A N 1
ATOM 839 C CA . GLY A 1 105 ? -16.174 16.708 13.257 1.00 43.78 105 GLY A CA 1
ATOM 840 C C . GLY A 1 105 ? -15.233 16.549 14.434 1.00 43.78 105 GLY A C 1
ATOM 841 O O . GLY A 1 105 ? -15.186 15.487 15.041 1.00 43.78 105 GLY A O 1
ATOM 842 N N . LYS A 1 106 ? -14.528 17.640 14.749 1.00 44.78 106 LYS A N 1
ATOM 843 C CA . LYS A 1 106 ? -13.495 17.802 15.790 1.00 44.78 106 LYS A CA 1
ATOM 844 C C . LYS A 1 106 ? -12.132 17.202 15.442 1.00 44.78 106 LYS A C 1
ATOM 846 O O . LYS A 1 106 ? -11.879 16.010 15.559 1.00 44.78 106 LYS A O 1
ATOM 851 N N . ILE A 1 107 ? -11.221 18.111 15.108 1.00 45.53 107 ILE A N 1
ATOM 852 C CA . ILE A 1 107 ? -9.778 17.889 15.139 1.00 45.53 107 ILE A CA 1
ATOM 853 C C . ILE A 1 107 ? -9.388 17.739 16.617 1.00 45.53 107 ILE A C 1
ATOM 855 O O . ILE A 1 107 ? -9.460 18.710 17.369 1.00 45.53 107 ILE A O 1
ATOM 859 N N . SER A 1 108 ? -9.021 16.538 17.057 1.00 51.00 108 SER A N 1
ATOM 860 C CA . SER A 1 108 ? -8.316 16.349 18.329 1.00 51.00 108 SER A CA 1
ATOM 861 C C . SER A 1 108 ? -6.822 16.569 18.087 1.00 51.00 108 SER A C 1
ATOM 863 O O . SER A 1 108 ? -6.243 15.880 17.244 1.00 51.00 108 SER A O 1
ATOM 865 N N . GLN A 1 109 ? -6.260 17.573 18.769 1.00 40.38 109 GLN A N 1
ATOM 866 C CA . GLN A 1 109 ? -4.827 17.897 18.785 1.00 40.38 109 GLN A CA 1
ATOM 867 C C . GLN A 1 109 ? -4.002 16.787 19.435 1.00 40.38 109 GLN A C 1
ATOM 869 O O . GLN A 1 109 ? -4.522 16.154 20.383 1.00 40.38 109 GLN A O 1
#